Protein AF-A0A1S3QF38-F1 (afdb_monomer)

Sequence (172 aa):
MMENSDSDTFDTLVFDSLVFIIGLIADRKFQHFNPVLETYIRKHFSATLAYTKLTKVLKNYVENAEKLTEQLLKAMKALEYIFKFIVRSRVLFNQLYENKGEADFMESLRNLFTSFNDMMNINSENTGMVKGAALKYVPTIVNDVKLVFDPKELRYVFIRETAVLWLYTLML

pLDDT: mean 84.37, std 16.22, range [38.91, 97.94]

Nearest PDB structures (foldseek):
  4cqo-assembly1_C  TM=4.481E-01  e=8.125E-01  Homo sapiens
  4cqo-assembly2_A  TM=4.545E-01  e=9.787E-01  Homo sapiens
  8d9o-assembly1_A  TM=2.271E-01  e=6.744E-01  synthetic construct
  8d9p-assembly1_A  TM=2.544E-01  e=3.133E+00  synthetic construct
  4clv-assembly1_B  TM=2.359E-01  e=3.133E+00  Cupriavidus metallidurans

Secondary structure (DSSP, 8-state):
----HHHHHHHHHHHHHHHHHHHHHTSTTTGGGHHHHHHIIIII---SSHHHHHHHHHHHHHHTTTTSHHHHHHHHHTHHHHHHHHHHHHHHHHHHHTTTTHHHHHHHHHHHHHHHHHHHH---GGGHHHHHHHHHHGGGGHHHHTTTS-HHHHHHHHHHH-HHHHHHHT--

Mean predicted aligned error: 7.24 Å

Radius of gyration: 16.03 Å; Cα contacts (8 Å, |Δi|>4): 146; chains: 1; bounding box: 35×42×39 Å

Solvent-accessible surface area (backbone atoms only — not comparable to full-atom values): 9497 Å² total; per-residue (Å²): 130,84,79,61,66,66,58,59,50,51,51,44,54,54,48,51,51,49,34,48,54,45,51,53,34,70,34,84,92,33,43,86,44,48,66,54,54,53,46,36,55,75,74,65,62,75,58,43,62,48,29,61,50,53,52,50,51,52,34,53,30,40,70,37,33,78,84,33,36,69,62,37,40,48,41,35,77,26,34,49,60,54,46,53,48,32,47,44,10,46,53,52,32,34,75,76,51,76,56,65,64,48,67,61,52,51,49,53,51,49,53,37,48,48,33,51,37,52,50,68,69,55,94,48,83,79,40,51,68,42,47,57,36,44,68,65,30,58,68,65,34,51,69,59,52,53,77,80,44,59,78,70,61,51,48,53,52,48,70,73,47,26,82,74,45,57,64,56,69,73,74,111

Structure (mmCIF, N/CA/C/O backbone):
data_AF-A0A1S3QF38-F1
#
_entry.id   AF-A0A1S3QF38-F1
#
loop_
_atom_site.group_PDB
_atom_site.id
_atom_site.type_symbol
_atom_site.label_atom_id
_atom_site.label_alt_id
_atom_site.label_comp_id
_atom_site.label_asym_id
_atom_site.label_entity_id
_atom_site.label_seq_id
_atom_site.pdbx_PDB_ins_code
_atom_site.Cartn_x
_atom_site.Cartn_y
_atom_site.Cartn_z
_atom_site.occupancy
_atom_site.B_iso_or_equiv
_atom_site.auth_seq_id
_atom_site.auth_comp_id
_atom_site.auth_asym_id
_atom_site.auth_atom_id
_atom_site.pdbx_PDB_model_num
ATOM 1 N N . MET A 1 1 ? 11.437 21.542 18.187 1.00 39.12 1 MET A N 1
ATOM 2 C CA . MET A 1 1 ? 10.957 20.154 18.358 1.00 39.12 1 MET A CA 1
ATOM 3 C C . MET A 1 1 ? 12.003 19.255 17.722 1.00 39.12 1 MET A C 1
ATOM 5 O O . MET A 1 1 ? 12.340 19.516 16.578 1.00 39.12 1 MET A O 1
ATOM 9 N N . MET A 1 2 ? 12.601 18.317 18.463 1.00 40.66 2 MET A N 1
ATOM 10 C CA . MET A 1 2 ? 13.563 17.364 17.890 1.00 40.66 2 MET A CA 1
ATOM 11 C C . MET A 1 2 ? 12.813 16.441 16.929 1.00 40.66 2 MET A C 1
ATOM 13 O O . MET A 1 2 ? 11.929 15.699 17.355 1.00 40.66 2 MET A O 1
ATOM 17 N N . GLU A 1 3 ? 13.135 16.527 15.640 1.00 45.00 3 GLU A N 1
ATOM 18 C CA . GLU A 1 3 ? 12.773 15.508 14.662 1.00 45.00 3 GLU A CA 1
ATOM 19 C C . GLU A 1 3 ? 13.420 14.198 15.109 1.00 45.00 3 GLU A C 1
ATOM 21 O O . GLU A 1 3 ? 14.639 14.081 15.212 1.00 45.00 3 GLU A O 1
ATOM 26 N N . ASN A 1 4 ? 12.586 13.236 15.484 1.00 52.28 4 ASN A N 1
ATOM 27 C CA . ASN A 1 4 ? 13.022 11.965 16.037 1.00 52.28 4 ASN A CA 1
ATOM 28 C C . ASN A 1 4 ? 13.423 11.051 14.863 1.00 52.28 4 ASN A C 1
ATOM 30 O O . ASN A 1 4 ? 12.632 10.211 14.434 1.00 52.28 4 ASN A O 1
ATOM 34 N N . SER A 1 5 ? 14.615 11.265 14.291 1.00 56.53 5 SER A N 1
ATOM 35 C CA . SER A 1 5 ? 15.143 10.529 13.123 1.00 56.53 5 SER A CA 1
ATOM 36 C C . SER A 1 5 ? 15.146 9.010 13.318 1.00 56.53 5 SER A C 1
ATOM 38 O O . SER A 1 5 ? 14.996 8.242 12.364 1.00 56.53 5 SER A O 1
ATOM 40 N N . ASP A 1 6 ? 15.248 8.570 14.570 1.00 60.81 6 ASP A N 1
ATOM 41 C CA . ASP A 1 6 ? 15.221 7.160 14.945 1.00 60.81 6 ASP A CA 1
ATOM 42 C C . ASP A 1 6 ? 13.829 6.548 14.729 1.00 60.81 6 ASP A C 1
ATOM 44 O O . ASP A 1 6 ? 13.717 5.424 14.242 1.00 60.81 6 ASP A O 1
ATOM 48 N N . SER A 1 7 ? 12.755 7.306 14.996 1.00 69.38 7 SER A N 1
ATOM 49 C CA . SER A 1 7 ? 11.380 6.844 14.751 1.00 69.38 7 SER A CA 1
ATOM 50 C C . SER A 1 7 ? 11.139 6.569 13.271 1.00 69.38 7 SER A C 1
ATOM 52 O O . SER A 1 7 ? 10.531 5.555 12.942 1.00 69.38 7 SER A O 1
ATOM 54 N N . ASP A 1 8 ? 11.614 7.445 12.386 1.00 77.12 8 ASP A N 1
ATOM 55 C CA . ASP A 1 8 ? 11.412 7.294 10.940 1.00 77.12 8 ASP A CA 1
ATOM 56 C C . ASP A 1 8 ? 12.251 6.139 10.365 1.00 77.12 8 ASP A C 1
ATOM 58 O O . ASP A 1 8 ? 11.827 5.443 9.434 1.00 77.12 8 ASP A O 1
ATOM 62 N N . THR A 1 9 ? 13.406 5.872 10.980 1.00 83.81 9 THR A N 1
ATOM 63 C CA . THR A 1 9 ? 14.235 4.704 10.665 1.00 83.81 9 THR A CA 1
ATOM 64 C C . THR A 1 9 ? 13.502 3.406 11.010 1.00 83.81 9 THR A C 1
ATOM 66 O O . THR A 1 9 ? 13.394 2.515 10.165 1.00 83.81 9 THR A O 1
ATOM 69 N N . PHE A 1 10 ? 12.935 3.293 12.217 1.00 90.06 10 PHE A N 1
ATOM 70 C CA . PHE A 1 10 ? 12.189 2.095 12.617 1.00 90.06 10 PHE A CA 1
ATOM 71 C C . PHE A 1 10 ? 10.895 1.907 11.826 1.00 90.06 10 PHE A C 1
ATOM 73 O O . PHE A 1 10 ? 10.583 0.776 11.455 1.00 90.06 10 PHE A O 1
ATOM 80 N N . ASP A 1 11 ? 10.177 2.987 11.512 1.00 93.19 11 ASP A N 1
ATOM 81 C CA . ASP A 1 11 ? 8.985 2.926 10.661 1.00 93.19 11 ASP A CA 1
ATOM 82 C C . ASP A 1 11 ? 9.320 2.302 9.295 1.00 93.19 11 ASP A C 1
ATOM 84 O O . ASP A 1 11 ? 8.593 1.433 8.806 1.00 93.19 11 ASP A O 1
ATOM 88 N N . THR A 1 12 ? 10.461 2.687 8.714 1.00 95.06 12 THR A N 1
ATOM 89 C CA . THR A 1 12 ? 10.943 2.136 7.440 1.00 95.06 12 THR A CA 1
ATOM 90 C C . THR A 1 12 ? 11.309 0.657 7.567 1.00 95.06 12 THR A C 1
ATOM 92 O O . THR A 1 12 ? 10.858 -0.153 6.763 1.00 95.06 12 THR A O 1
ATOM 95 N N . LEU A 1 13 ? 12.047 0.266 8.612 1.00 96.31 13 LEU A N 1
ATOM 96 C CA . LEU A 1 13 ? 12.431 -1.136 8.834 1.00 96.31 13 LEU A CA 1
ATOM 97 C C . LEU A 1 13 ? 11.222 -2.058 9.056 1.00 96.31 13 LEU A C 1
ATOM 99 O O . LEU A 1 13 ? 11.204 -3.197 8.579 1.00 96.31 13 LEU A O 1
ATOM 103 N N . VAL A 1 14 ? 10.201 -1.580 9.771 1.00 96.25 14 VAL A N 1
ATOM 104 C CA . VAL A 1 14 ? 8.949 -2.321 9.982 1.00 96.25 14 VAL A CA 1
ATOM 105 C C . VAL A 1 14 ? 8.191 -2.471 8.664 1.00 96.25 14 VAL A C 1
ATOM 107 O O . VAL A 1 14 ? 7.702 -3.562 8.364 1.00 96.25 14 VAL A O 1
ATOM 110 N N . PHE A 1 15 ? 8.127 -1.410 7.857 1.00 97.69 15 PHE A N 1
ATOM 111 C CA . PHE A 1 15 ? 7.518 -1.456 6.531 1.00 97.69 15 PHE A CA 1
ATOM 112 C C . PHE A 1 15 ? 8.241 -2.447 5.609 1.00 97.69 15 PHE A C 1
ATOM 114 O O . PHE A 1 15 ? 7.595 -3.305 5.010 1.00 97.69 15 PHE A O 1
ATOM 121 N N . ASP A 1 16 ? 9.572 -2.402 5.557 1.00 97.69 16 ASP A N 1
ATOM 122 C CA . ASP A 1 16 ? 10.390 -3.333 4.774 1.00 97.69 16 ASP A CA 1
ATOM 123 C C . ASP A 1 16 ? 10.184 -4.787 5.205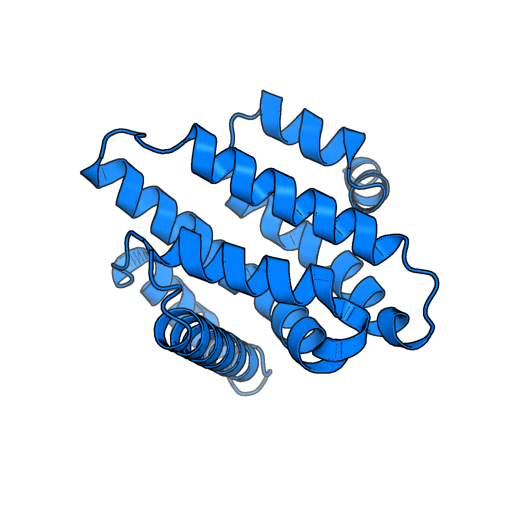 1.00 97.69 16 ASP A C 1
ATOM 125 O O . ASP A 1 16 ? 10.008 -5.674 4.367 1.00 97.69 16 ASP A O 1
ATOM 129 N N . SER A 1 17 ? 10.135 -5.036 6.514 1.00 97.88 17 SER A N 1
ATOM 130 C CA . SER A 1 17 ? 9.863 -6.368 7.066 1.00 97.88 17 SER A CA 1
ATOM 131 C C . SER A 1 17 ? 8.474 -6.870 6.668 1.00 97.88 17 SER A C 1
ATOM 133 O O . SER A 1 17 ? 8.311 -8.034 6.295 1.00 97.88 17 SER A O 1
ATOM 135 N N . LEU A 1 18 ? 7.468 -5.993 6.694 1.00 97.75 18 LEU A N 1
ATOM 136 C CA . LEU A 1 18 ? 6.113 -6.315 6.259 1.00 97.75 18 LEU A CA 1
ATOM 137 C C . LEU A 1 18 ? 6.068 -6.653 4.762 1.00 97.75 18 LEU A C 1
ATOM 139 O O . LEU A 1 18 ? 5.515 -7.688 4.386 1.00 97.75 18 LEU A O 1
ATOM 143 N N . VAL A 1 19 ? 6.681 -5.821 3.914 1.00 97.94 19 VAL A N 1
ATOM 144 C CA . VAL A 1 19 ? 6.789 -6.051 2.462 1.00 97.94 19 VAL A CA 1
ATOM 145 C C . VAL A 1 19 ? 7.493 -7.374 2.180 1.00 97.94 19 VAL A C 1
ATOM 147 O O . VAL A 1 19 ? 7.049 -8.136 1.321 1.00 97.94 19 VAL A O 1
ATOM 150 N N . PHE A 1 20 ? 8.559 -7.678 2.920 1.00 97.06 20 PHE A N 1
ATOM 151 C CA . PHE A 1 20 ? 9.288 -8.933 2.798 1.00 97.06 20 PHE A CA 1
ATOM 152 C C . PHE A 1 20 ? 8.408 -10.145 3.126 1.00 97.06 20 PHE A C 1
ATOM 154 O O . PHE A 1 20 ? 8.331 -11.071 2.321 1.00 97.06 20 PHE A O 1
ATOM 161 N N . ILE A 1 21 ? 7.688 -10.127 4.254 1.00 95.88 21 ILE A N 1
ATOM 162 C CA . ILE A 1 21 ? 6.788 -11.222 4.653 1.00 95.88 21 ILE A CA 1
ATOM 163 C C . ILE A 1 21 ? 5.675 -11.425 3.617 1.00 95.88 21 ILE A C 1
ATOM 165 O O . ILE A 1 21 ? 5.412 -12.558 3.213 1.00 95.88 21 ILE A O 1
ATOM 169 N N . ILE A 1 22 ? 5.047 -10.344 3.145 1.00 96.38 22 ILE A N 1
ATOM 170 C CA . ILE A 1 22 ? 4.018 -10.421 2.097 1.00 96.38 22 ILE A CA 1
ATOM 171 C C . ILE A 1 22 ? 4.618 -10.994 0.807 1.00 96.38 22 ILE A C 1
ATOM 173 O O . ILE A 1 22 ? 4.018 -11.867 0.182 1.00 96.38 22 ILE A O 1
ATOM 177 N N . GLY A 1 23 ? 5.816 -10.545 0.427 1.00 94.62 23 GLY A N 1
ATOM 178 C CA . GLY A 1 23 ? 6.536 -11.037 -0.744 1.00 94.62 23 GLY A CA 1
ATOM 179 C C . GLY A 1 23 ? 6.849 -12.532 -0.671 1.00 94.62 23 GLY A C 1
ATOM 180 O O . GLY A 1 23 ? 6.714 -13.223 -1.678 1.00 94.62 23 GLY A O 1
ATOM 181 N N . LEU A 1 24 ? 7.197 -13.047 0.514 1.00 94.12 24 LEU A N 1
ATOM 182 C CA . LEU A 1 24 ? 7.368 -14.484 0.738 1.00 94.12 24 LEU A CA 1
ATOM 183 C C . LEU A 1 24 ? 6.055 -15.241 0.529 1.00 94.12 24 LEU A C 1
ATOM 185 O O . LEU A 1 24 ? 6.044 -16.255 -0.157 1.00 94.12 24 LEU A O 1
ATOM 189 N N . ILE A 1 25 ? 4.948 -14.751 1.089 1.00 93.00 25 ILE A N 1
ATOM 190 C CA . ILE A 1 25 ? 3.637 -15.415 1.002 1.00 93.00 25 ILE A CA 1
ATOM 191 C C . ILE A 1 25 ? 3.082 -15.389 -0.433 1.00 93.00 25 ILE A C 1
ATOM 193 O O . ILE A 1 25 ? 2.421 -16.339 -0.855 1.00 93.00 25 ILE A O 1
ATOM 197 N N . ALA A 1 26 ? 3.388 -14.340 -1.200 1.00 87.88 26 ALA A N 1
ATOM 198 C CA . ALA A 1 26 ? 3.003 -14.210 -2.603 1.00 87.88 26 ALA A CA 1
ATOM 199 C C . ALA A 1 26 ? 3.721 -15.207 -3.537 1.00 87.88 26 ALA A C 1
ATOM 201 O O . ALA A 1 26 ? 3.283 -15.405 -4.673 1.00 87.88 26 ALA A O 1
ATOM 202 N N . ASP A 1 27 ? 4.806 -15.844 -3.087 1.00 90.75 27 ASP A N 1
ATOM 203 C CA . ASP A 1 27 ? 5.455 -16.918 -3.834 1.00 90.75 27 ASP A CA 1
ATOM 204 C C . ASP A 1 27 ? 4.512 -18.128 -3.961 1.00 90.75 27 ASP A C 1
ATOM 206 O O . ASP A 1 27 ? 3.860 -18.556 -3.004 1.00 90.75 27 ASP A O 1
ATOM 210 N N . ARG A 1 28 ? 4.473 -18.740 -5.150 1.00 87.44 28 ARG A N 1
ATOM 211 C CA . ARG A 1 28 ? 3.634 -19.912 -5.444 1.00 87.44 28 ARG A CA 1
ATOM 212 C C . ARG A 1 28 ? 3.863 -21.067 -4.461 1.00 87.44 28 ARG A C 1
ATOM 214 O O . ARG A 1 28 ? 2.936 -21.832 -4.198 1.00 87.44 28 ARG A O 1
ATOM 221 N N . LYS A 1 29 ? 5.067 -21.192 -3.900 1.00 92.06 29 LYS A N 1
ATOM 222 C CA . LYS A 1 29 ? 5.408 -22.176 -2.868 1.00 92.06 29 LYS A CA 1
ATOM 223 C C . LYS A 1 29 ? 4.659 -21.931 -1.554 1.00 92.06 29 LYS A C 1
ATOM 225 O O . LYS A 1 29 ? 4.313 -22.895 -0.876 1.00 92.06 29 LYS A O 1
ATOM 230 N N . PHE A 1 30 ? 4.383 -20.676 -1.211 1.00 92.31 30 PHE A N 1
ATOM 231 C CA . PHE A 1 30 ? 3.803 -20.258 0.068 1.00 92.31 30 PHE A CA 1
ATOM 232 C C . PHE A 1 30 ? 2.370 -19.715 -0.046 1.00 92.31 30 PHE A C 1
ATOM 234 O O . PHE A 1 30 ? 1.758 -19.416 0.973 1.00 92.31 30 PHE A O 1
ATOM 241 N N . GLN A 1 31 ? 1.776 -19.680 -1.243 1.00 88.88 31 GLN A N 1
ATOM 242 C CA . GLN A 1 31 ? 0.426 -19.139 -1.480 1.00 88.88 31 GLN A CA 1
ATOM 243 C C . GLN A 1 31 ? -0.694 -19.749 -0.610 1.00 88.88 31 GLN A C 1
ATOM 245 O O . GLN A 1 31 ? -1.732 -19.126 -0.399 1.00 88.88 31 GLN A O 1
ATOM 250 N N . HIS A 1 32 ? -0.504 -20.962 -0.080 1.00 92.12 32 HIS A N 1
ATOM 251 C CA . HIS A 1 32 ? -1.447 -21.599 0.846 1.00 92.12 32 HIS A CA 1
ATOM 252 C C . HIS A 1 32 ? -1.502 -20.911 2.223 1.00 92.12 32 HIS A C 1
ATOM 254 O O . HIS A 1 32 ? -2.425 -21.166 2.992 1.00 92.12 32 HIS A O 1
ATOM 260 N N . PHE A 1 33 ? -0.565 -20.003 2.520 1.00 94.56 33 PHE A N 1
ATOM 261 C CA . PHE A 1 33 ? -0.584 -19.130 3.693 1.00 94.56 33 PHE A CA 1
ATOM 262 C C . PHE A 1 33 ? -1.391 -17.838 3.491 1.00 94.56 33 PHE A C 1
ATOM 264 O O . PHE A 1 33 ? -1.648 -17.145 4.474 1.00 94.56 33 PHE A O 1
ATOM 271 N N . ASN A 1 34 ? -1.867 -17.527 2.276 1.00 92.81 34 ASN A N 1
ATOM 272 C CA . ASN A 1 34 ? -2.730 -16.358 2.044 1.00 92.81 34 ASN A CA 1
ATOM 273 C C . ASN A 1 34 ? -3.948 -16.315 2.997 1.00 92.81 34 ASN A C 1
ATOM 275 O O . ASN A 1 34 ? -4.162 -15.277 3.624 1.00 92.81 34 ASN A O 1
ATOM 279 N N . PRO A 1 35 ? -4.705 -17.415 3.219 1.00 96.00 35 PRO A N 1
ATOM 280 C CA . PRO A 1 35 ? -5.813 -17.419 4.179 1.00 96.00 35 PRO A CA 1
ATOM 281 C C . PRO A 1 35 ? -5.380 -17.153 5.629 1.00 96.00 35 PRO A C 1
ATOM 283 O O . PRO A 1 35 ? -6.151 -16.599 6.416 1.00 96.00 35 PRO A O 1
ATOM 286 N N . VAL A 1 36 ? -4.151 -17.533 5.995 1.00 96.06 36 VAL A N 1
ATOM 287 C CA . VAL A 1 36 ? -3.593 -17.288 7.332 1.00 96.06 36 VAL A CA 1
ATOM 288 C C . VAL A 1 36 ? -3.297 -15.801 7.507 1.00 96.06 36 VAL A C 1
ATOM 290 O O . VAL A 1 36 ? -3.708 -15.221 8.512 1.00 96.06 36 VAL A O 1
ATOM 293 N N . LEU A 1 37 ? -2.670 -15.163 6.514 1.00 96.19 37 LEU A N 1
ATOM 294 C CA . LEU A 1 37 ? -2.423 -13.719 6.519 1.00 96.19 37 LEU A CA 1
ATOM 295 C C . LEU A 1 37 ? -3.735 -12.921 6.550 1.00 96.19 37 LEU A C 1
ATOM 297 O O . LEU A 1 37 ? -3.880 -12.005 7.356 1.00 96.19 37 LEU A O 1
ATOM 301 N N . GLU A 1 38 ? -4.722 -13.313 5.742 1.00 95.12 38 GLU A N 1
ATOM 302 C CA . GLU A 1 38 ? -6.072 -12.733 5.760 1.00 95.12 38 GLU A CA 1
ATOM 303 C C . GLU A 1 38 ? -6.726 -12.840 7.142 1.00 95.12 38 GLU A C 1
ATOM 305 O O . GLU A 1 38 ? -7.284 -11.873 7.666 1.00 95.12 38 GLU A O 1
ATOM 310 N N . THR A 1 39 ? -6.629 -14.015 7.770 1.00 97.19 39 THR A N 1
ATOM 311 C CA . THR A 1 39 ? -7.163 -14.240 9.118 1.00 97.19 39 THR A CA 1
ATOM 312 C C . THR A 1 39 ? -6.436 -13.384 10.147 1.00 97.19 39 THR A C 1
ATOM 314 O O . THR A 1 39 ? -7.087 -12.797 11.012 1.00 97.19 39 THR A O 1
ATOM 317 N N . TYR A 1 40 ? -5.112 -13.262 10.043 1.00 97.62 40 TYR A N 1
ATOM 318 C CA . TYR A 1 40 ? -4.320 -12.403 10.914 1.00 97.62 40 TYR A CA 1
ATOM 319 C C . TYR A 1 40 ? -4.768 -10.944 10.816 1.00 97.62 40 TYR A C 1
ATOM 321 O O . TYR A 1 40 ? -5.126 -10.355 11.836 1.00 97.62 40 TYR A O 1
ATOM 329 N N . ILE A 1 41 ? -4.847 -10.389 9.603 1.00 96.62 41 ILE A N 1
ATOM 330 C CA . ILE A 1 41 ? -5.302 -9.011 9.376 1.00 96.62 41 ILE A CA 1
ATOM 331 C C . ILE A 1 41 ? -6.699 -8.816 9.975 1.00 96.62 41 ILE A C 1
ATOM 333 O O . ILE A 1 41 ? -6.940 -7.877 10.730 1.00 96.62 41 ILE A O 1
ATOM 337 N N . ARG A 1 42 ? -7.634 -9.729 9.695 1.00 93.50 42 ARG A N 1
ATOM 338 C CA . ARG A 1 42 ? -9.029 -9.577 10.129 1.00 93.50 42 ARG A CA 1
ATOM 339 C C . ARG A 1 42 ? -9.232 -9.763 11.629 1.00 93.50 42 ARG A C 1
ATOM 341 O O . ARG A 1 42 ? -10.056 -9.054 12.198 1.00 93.50 42 ARG A O 1
ATOM 348 N N . LYS A 1 43 ? -8.548 -10.717 12.264 1.00 94.69 43 LYS A N 1
ATOM 349 C CA . LYS A 1 4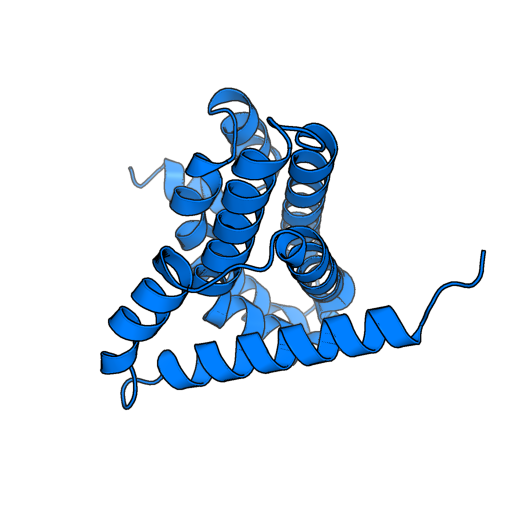3 ? -8.869 -11.159 13.635 1.00 94.69 43 LYS A CA 1
ATOM 350 C C . LYS A 1 43 ? -7.808 -10.837 14.682 1.00 94.69 43 LYS A C 1
ATOM 352 O O . LYS A 1 43 ? -8.166 -10.712 15.847 1.00 94.69 43 LYS A O 1
ATOM 357 N N . HIS A 1 44 ? -6.541 -10.717 14.299 1.00 96.81 44 HIS 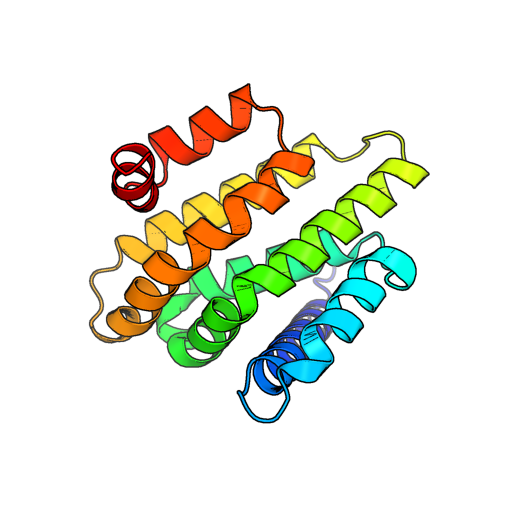A N 1
ATOM 358 C CA . HIS A 1 44 ? -5.423 -10.636 15.248 1.00 96.81 44 HIS A CA 1
ATOM 359 C C . HIS A 1 44 ? -4.654 -9.319 15.188 1.00 96.81 44 HIS A C 1
ATOM 361 O O . HIS A 1 44 ? -4.027 -8.936 16.172 1.00 96.81 44 HIS A O 1
ATOM 367 N N . PHE A 1 45 ? -4.704 -8.612 14.062 1.00 97.25 45 PHE A N 1
ATOM 368 C CA . PHE A 1 45 ? -4.084 -7.305 13.951 1.00 97.2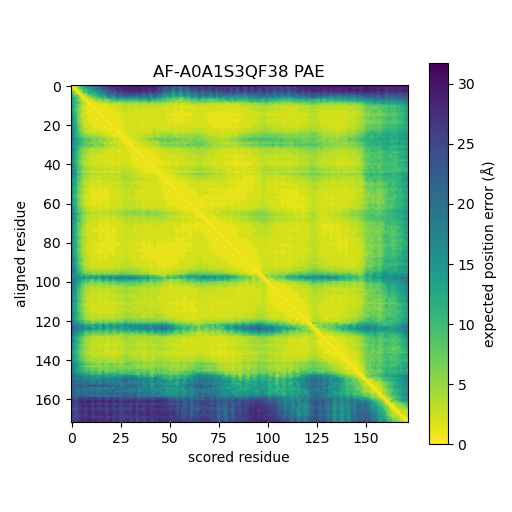5 45 PHE A CA 1
ATOM 369 C C . PHE A 1 45 ? -4.778 -6.292 14.871 1.00 97.25 45 PHE A C 1
ATOM 371 O O . PHE A 1 45 ? -6.005 -6.176 14.856 1.00 97.25 45 PHE A O 1
ATOM 378 N N . SER A 1 46 ? -3.984 -5.565 15.660 1.00 95.50 46 SER A N 1
ATOM 379 C CA . SER A 1 46 ? -4.461 -4.683 16.736 1.00 95.50 46 SER A CA 1
ATOM 380 C C . SER A 1 46 ? -3.801 -3.297 16.750 1.00 95.50 46 SER A C 1
ATOM 382 O O . SER A 1 46 ? -4.131 -2.470 17.598 1.00 95.50 46 SER A O 1
ATOM 384 N N . ALA A 1 47 ? -2.885 -3.007 15.819 1.00 95.94 47 ALA A N 1
ATOM 385 C CA . ALA A 1 47 ? -2.171 -1.733 15.791 1.00 95.94 47 ALA A CA 1
ATOM 386 C C . ALA A 1 47 ? -3.043 -0.619 15.183 1.00 95.94 47 ALA A C 1
ATOM 388 O O . ALA A 1 47 ? -3.217 -0.523 13.966 1.00 95.94 47 ALA A O 1
ATOM 389 N N . THR A 1 48 ? -3.580 0.251 16.036 1.00 94.50 48 THR A N 1
ATOM 390 C CA . THR A 1 48 ? -4.555 1.301 15.681 1.00 94.50 48 THR A CA 1
ATOM 391 C C . THR A 1 48 ? -3.938 2.516 14.991 1.00 94.50 48 THR A C 1
ATOM 393 O O . THR A 1 48 ? -4.637 3.229 14.286 1.00 94.50 48 THR A O 1
ATOM 396 N N . LEU A 1 49 ? -2.633 2.749 15.153 1.00 93.56 49 LEU A N 1
ATOM 397 C CA . LEU A 1 49 ? -1.924 3.882 14.540 1.00 93.56 49 LEU A CA 1
ATOM 398 C C . LEU A 1 49 ? -1.054 3.485 13.342 1.00 93.56 49 LEU A C 1
ATOM 400 O O . LEU A 1 49 ? -0.456 4.353 12.707 1.00 93.56 49 LEU A O 1
ATOM 404 N N . ALA A 1 50 ? -0.990 2.195 13.001 1.00 96.31 50 ALA A N 1
ATOM 405 C CA . ALA A 1 50 ? -0.148 1.700 11.915 1.00 96.31 50 ALA A CA 1
ATOM 406 C C . ALA A 1 50 ? -0.488 2.336 10.557 1.00 96.31 50 ALA A C 1
ATOM 408 O O . ALA A 1 50 ? 0.421 2.566 9.765 1.00 96.31 50 ALA A O 1
ATOM 409 N N . TYR A 1 51 ? -1.755 2.693 10.300 1.00 95.00 51 TYR A N 1
ATOM 410 C CA . TYR A 1 51 ? -2.151 3.361 9.055 1.00 95.00 51 TYR A CA 1
ATOM 411 C C . TYR A 1 51 ? -1.342 4.638 8.788 1.00 95.00 51 TYR A C 1
ATOM 413 O O . TYR A 1 51 ? -0.978 4.889 7.643 1.00 95.00 51 TYR A O 1
ATOM 421 N N . THR A 1 52 ? -1.016 5.418 9.827 1.00 94.44 52 THR A N 1
ATOM 422 C CA . THR A 1 52 ? -0.251 6.669 9.685 1.00 94.44 52 THR A CA 1
ATOM 423 C C . THR A 1 52 ? 1.165 6.391 9.192 1.00 94.44 52 THR A C 1
ATOM 425 O O . THR A 1 52 ? 1.629 7.000 8.230 1.00 94.44 52 THR A O 1
ATOM 428 N N . LYS A 1 53 ? 1.831 5.414 9.813 1.00 95.62 53 LYS A N 1
ATOM 429 C CA . LYS A 1 53 ? 3.220 5.048 9.532 1.00 95.62 53 LYS A CA 1
ATOM 430 C C . LYS A 1 53 ? 3.353 4.343 8.187 1.00 95.62 53 LYS A C 1
ATOM 432 O O . LYS A 1 53 ? 4.177 4.742 7.372 1.00 95.62 53 LYS A O 1
ATOM 437 N N . LEU A 1 54 ? 2.487 3.364 7.914 1.00 97.19 54 LEU A N 1
ATOM 438 C CA . LEU A 1 54 ? 2.484 2.624 6.650 1.00 97.19 54 LEU A CA 1
ATOM 439 C C . LEU A 1 54 ? 2.213 3.546 5.455 1.00 97.19 54 LEU A C 1
ATOM 441 O O . LEU A 1 54 ? 2.908 3.454 4.446 1.00 97.19 54 LEU A O 1
ATOM 445 N N . THR A 1 55 ? 1.251 4.468 5.580 1.00 96.44 55 THR A N 1
ATOM 446 C CA . THR A 1 55 ? 0.946 5.443 4.519 1.00 96.44 55 THR A CA 1
ATOM 447 C C . THR A 1 55 ? 2.108 6.415 4.316 1.00 96.44 55 THR A C 1
ATOM 449 O O . THR A 1 55 ? 2.500 6.654 3.176 1.00 96.44 55 THR A O 1
ATOM 452 N N . LYS A 1 56 ? 2.712 6.925 5.403 1.00 95.94 56 LYS A N 1
ATOM 453 C CA . LYS A 1 56 ? 3.878 7.825 5.343 1.00 95.94 56 LYS A CA 1
ATOM 454 C C . LYS A 1 56 ? 5.063 7.174 4.623 1.00 95.94 56 LYS A C 1
ATOM 456 O O . LYS A 1 56 ? 5.619 7.781 3.711 1.00 95.94 56 LYS A O 1
ATOM 461 N N . VAL A 1 57 ? 5.442 5.951 5.004 1.00 97.31 57 VAL A N 1
ATOM 462 C CA . VAL A 1 57 ? 6.592 5.256 4.399 1.00 97.31 57 VAL A CA 1
ATOM 463 C C . VAL A 1 57 ? 6.319 4.913 2.934 1.00 97.31 57 VAL A C 1
ATOM 465 O O . VAL A 1 57 ? 7.169 5.175 2.084 1.00 97.31 57 VAL A O 1
ATOM 468 N N . LEU A 1 58 ? 5.119 4.415 2.610 1.00 97.75 58 LEU A N 1
ATOM 469 C CA . LEU A 1 58 ? 4.736 4.137 1.224 1.00 97.75 58 LEU A CA 1
ATOM 470 C C . LEU A 1 58 ? 4.779 5.405 0.361 1.00 97.75 58 LEU A C 1
ATOM 472 O O . LEU A 1 58 ? 5.330 5.371 -0.737 1.00 97.75 58 LEU A O 1
ATOM 476 N N . LYS A 1 59 ? 4.258 6.530 0.866 1.00 96.69 59 LYS A N 1
ATOM 477 C CA . LYS A 1 59 ? 4.321 7.823 0.176 1.00 96.69 59 LYS A CA 1
ATOM 478 C C . LYS A 1 59 ? 5.766 8.238 -0.093 1.00 96.69 59 LYS A C 1
ATOM 480 O O . LYS A 1 59 ? 6.095 8.550 -1.231 1.00 96.69 59 LYS A O 1
ATOM 485 N N . ASN A 1 60 ? 6.638 8.144 0.911 1.00 96.44 60 ASN A N 1
ATOM 486 C CA . ASN A 1 60 ? 8.060 8.453 0.757 1.00 96.44 60 ASN A CA 1
ATOM 487 C C . ASN A 1 60 ? 8.735 7.589 -0.323 1.00 96.44 60 ASN A C 1
ATOM 489 O O . ASN A 1 60 ? 9.572 8.090 -1.073 1.00 96.44 60 ASN A O 1
ATOM 493 N N . TYR A 1 61 ? 8.366 6.309 -0.442 1.00 96.75 61 TYR A N 1
ATOM 494 C CA . TYR A 1 61 ? 8.885 5.448 -1.510 1.00 96.75 61 TYR A CA 1
ATOM 495 C C . TYR A 1 61 ? 8.426 5.921 -2.887 1.00 96.75 61 TYR A C 1
ATOM 497 O O . TYR A 1 61 ? 9.242 5.983 -3.801 1.00 96.75 61 TYR A O 1
ATOM 505 N N . VAL A 1 62 ? 7.149 6.281 -3.025 1.00 95.44 62 VAL A N 1
ATOM 506 C CA . VAL A 1 62 ? 6.570 6.780 -4.281 1.00 95.44 62 VAL A CA 1
ATOM 507 C C . VAL A 1 62 ? 7.190 8.121 -4.691 1.00 95.44 62 VAL A C 1
ATOM 509 O O . VAL A 1 62 ? 7.577 8.278 -5.846 1.00 95.44 62 VAL A O 1
ATOM 512 N N . GLU A 1 63 ? 7.351 9.060 -3.757 1.00 95.12 63 GLU A N 1
ATOM 513 C CA . GLU A 1 63 ? 7.966 10.374 -4.011 1.00 95.12 63 GLU A CA 1
ATOM 514 C C . GLU A 1 63 ? 9.446 10.262 -4.408 1.00 95.12 63 GLU A C 1
ATOM 516 O O . GLU A 1 63 ? 9.947 11.066 -5.188 1.00 95.12 63 GLU A O 1
ATOM 521 N N . ASN A 1 64 ? 10.143 9.232 -3.921 1.00 94.38 64 ASN A N 1
ATOM 522 C CA . ASN A 1 64 ? 11.552 8.976 -4.220 1.00 94.38 64 ASN A CA 1
ATOM 523 C C . ASN A 1 64 ? 11.743 7.785 -5.173 1.00 94.38 64 ASN A C 1
ATOM 525 O O . ASN A 1 64 ? 12.763 7.091 -5.095 1.00 94.38 64 ASN A O 1
ATOM 529 N N . ALA A 1 65 ? 10.783 7.550 -6.076 1.00 92.81 65 ALA A N 1
ATOM 530 C CA . ALA A 1 65 ? 10.741 6.373 -6.943 1.00 92.81 65 ALA A CA 1
ATOM 531 C C . ALA A 1 65 ? 12.038 6.126 -7.724 1.00 92.81 65 ALA A C 1
ATOM 533 O O . ALA A 1 65 ? 12.417 4.975 -7.892 1.00 92.81 65 ALA A O 1
ATOM 534 N N . GLU A 1 66 ? 12.751 7.171 -8.155 1.00 90.88 66 GLU A N 1
ATOM 535 C CA . GLU A 1 66 ? 14.019 7.019 -8.881 1.00 90.88 66 GLU A CA 1
ATOM 536 C C . GLU A 1 66 ? 15.133 6.418 -8.012 1.00 90.88 66 GLU A C 1
ATOM 538 O O . GLU A 1 66 ? 15.883 5.555 -8.465 1.00 90.88 66 GLU A O 1
ATOM 543 N N . LYS A 1 67 ? 15.224 6.838 -6.744 1.00 92.25 67 LYS A N 1
ATOM 544 C CA . LYS A 1 67 ? 16.264 6.391 -5.801 1.00 92.25 67 LYS A CA 1
ATOM 545 C C . LYS A 1 67 ? 15.910 5.068 -5.127 1.00 92.25 67 LYS A C 1
ATOM 547 O O . LYS A 1 67 ? 16.800 4.287 -4.811 1.00 92.25 67 LYS A O 1
ATOM 552 N N . LEU A 1 68 ? 14.619 4.827 -4.902 1.00 93.19 68 LEU A N 1
ATOM 553 C CA . LEU A 1 68 ? 14.088 3.669 -4.178 1.00 93.19 68 LEU A CA 1
ATOM 554 C C . LEU A 1 68 ? 13.364 2.690 -5.111 1.00 93.19 68 LEU A C 1
ATOM 556 O O . LEU A 1 68 ? 12.432 2.005 -4.692 1.00 93.19 68 LEU A O 1
ATOM 560 N N . THR A 1 69 ? 13.777 2.629 -6.383 1.00 93.12 69 THR A N 1
ATOM 561 C CA . THR A 1 69 ? 13.096 1.857 -7.438 1.00 93.12 69 THR A CA 1
ATOM 562 C C . THR A 1 69 ? 12.851 0.403 -7.018 1.00 93.12 69 THR A C 1
ATOM 564 O O . THR A 1 69 ? 11.747 -0.120 -7.179 1.00 93.12 69 THR A O 1
ATOM 567 N N . GLU A 1 70 ? 13.854 -0.267 -6.442 1.00 94.00 70 GLU A N 1
ATOM 568 C CA . GLU A 1 70 ? 13.740 -1.674 -6.044 1.00 94.00 70 GLU A CA 1
ATOM 569 C C . GLU A 1 70 ? 12.806 -1.883 -4.848 1.00 94.00 70 GLU A C 1
ATOM 571 O O . GLU A 1 70 ? 11.984 -2.806 -4.851 1.00 94.00 70 GLU A O 1
ATOM 576 N N . GLN A 1 71 ? 12.923 -1.036 -3.823 1.00 96.06 71 GLN A N 1
ATOM 577 C CA . GLN A 1 71 ? 12.082 -1.069 -2.628 1.00 96.06 71 GLN A CA 1
ATOM 578 C C . GLN A 1 71 ? 10.626 -0.798 -3.004 1.00 96.06 71 GLN A C 1
ATOM 580 O O . GLN A 1 71 ? 9.727 -1.554 -2.631 1.00 96.06 71 GLN A O 1
ATOM 585 N N . LEU A 1 72 ? 10.401 0.225 -3.828 1.00 96.31 72 LEU A N 1
ATOM 586 C CA . LEU A 1 72 ? 9.088 0.586 -4.333 1.00 9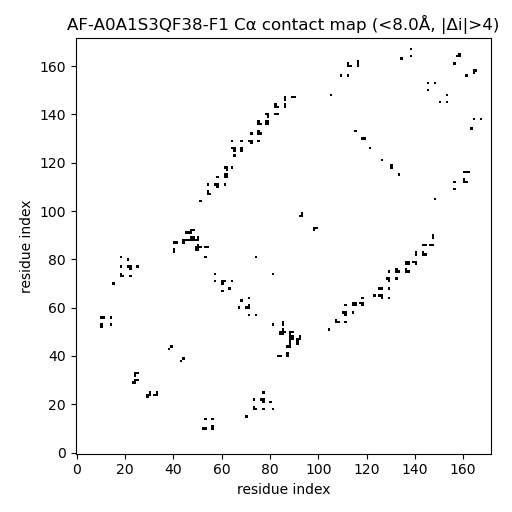6.31 72 LEU A CA 1
ATOM 587 C C . LEU A 1 72 ? 8.493 -0.532 -5.193 1.00 96.31 72 LEU A C 1
ATOM 589 O O . LEU A 1 72 ? 7.322 -0.860 -5.029 1.00 96.31 72 LEU A O 1
ATOM 593 N N . LEU A 1 73 ? 9.278 -1.189 -6.051 1.00 95.69 73 LEU A N 1
ATOM 594 C CA . LEU A 1 73 ? 8.795 -2.318 -6.849 1.00 95.69 73 LEU A CA 1
ATOM 595 C C . LEU A 1 73 ? 8.334 -3.495 -5.971 1.00 95.69 73 LEU A C 1
ATOM 597 O O . LEU A 1 73 ? 7.311 -4.119 -6.265 1.00 95.69 73 LEU A O 1
ATOM 601 N N . LYS A 1 74 ? 9.064 -3.807 -4.893 1.00 96.75 74 LYS A N 1
ATOM 602 C CA . LYS A 1 74 ? 8.654 -4.830 -3.914 1.00 96.75 74 LYS A CA 1
ATOM 603 C C . LYS A 1 74 ? 7.374 -4.409 -3.189 1.00 96.75 74 LYS A C 1
ATOM 605 O O . LYS A 1 74 ? 6.442 -5.207 -3.108 1.00 96.75 74 LYS A O 1
ATOM 610 N N . ALA A 1 75 ? 7.294 -3.152 -2.752 1.00 97.69 75 ALA A N 1
ATOM 611 C CA . ALA A 1 75 ? 6.103 -2.596 -2.119 1.00 97.69 75 ALA A CA 1
ATOM 612 C C . ALA A 1 75 ? 4.882 -2.630 -3.055 1.00 97.69 75 ALA A C 1
ATOM 614 O O . ALA A 1 75 ? 3.802 -3.023 -2.625 1.00 97.69 75 ALA A O 1
ATOM 615 N N . MET A 1 76 ? 5.051 -2.328 -4.348 1.00 96.06 76 MET A N 1
ATOM 616 C CA . MET A 1 76 ? 3.979 -2.413 -5.348 1.00 96.06 76 MET A CA 1
ATOM 617 C C . MET A 1 76 ? 3.433 -3.835 -5.485 1.00 96.06 76 MET A C 1
ATOM 619 O O . MET A 1 76 ? 2.224 -4.030 -5.537 1.00 96.06 76 MET A O 1
ATOM 623 N N . LYS A 1 77 ? 4.301 -4.853 -5.494 1.00 94.62 77 LYS A N 1
ATOM 624 C CA . LYS A 1 77 ? 3.861 -6.260 -5.547 1.00 94.62 77 LYS A CA 1
ATOM 625 C C . LYS A 1 77 ? 3.096 -6.691 -4.2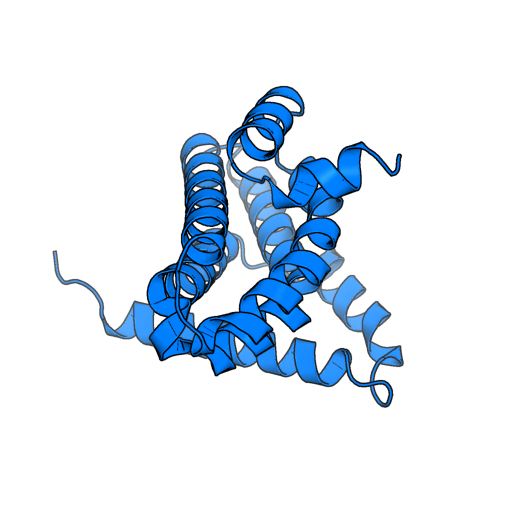93 1.00 94.62 77 LYS A C 1
ATOM 627 O O . LYS A 1 77 ? 2.261 -7.585 -4.378 1.00 94.62 77 LYS A O 1
ATOM 632 N N . ALA A 1 78 ? 3.381 -6.063 -3.154 1.00 96.62 78 ALA A N 1
ATOM 633 C CA . ALA A 1 78 ? 2.720 -6.295 -1.873 1.00 96.62 78 ALA A CA 1
ATOM 634 C C . ALA A 1 78 ? 1.526 -5.349 -1.614 1.00 96.62 78 ALA A C 1
ATOM 636 O O . ALA A 1 78 ? 0.888 -5.453 -0.564 1.00 96.62 78 ALA A O 1
ATOM 637 N N . LEU A 1 79 ? 1.215 -4.441 -2.549 1.00 96.38 79 LEU A N 1
ATOM 638 C CA . LEU A 1 79 ? 0.345 -3.282 -2.327 1.00 96.38 79 LEU A CA 1
ATOM 639 C C . LEU A 1 79 ? -1.048 -3.656 -1.818 1.00 96.38 79 LEU A C 1
ATOM 641 O O . LEU A 1 79 ? -1.558 -3.000 -0.913 1.00 96.38 79 LEU A O 1
ATOM 645 N N . GLU A 1 80 ? -1.626 -4.734 -2.351 1.00 94.12 80 GLU A N 1
ATOM 646 C CA . GLU A 1 80 ? -2.937 -5.233 -1.929 1.00 94.12 80 GLU A CA 1
ATOM 647 C C . GLU A 1 80 ? -2.981 -5.497 -0.417 1.00 94.12 80 GLU A C 1
ATOM 649 O O . GLU A 1 80 ? -3.827 -4.968 0.301 1.00 94.12 80 GLU A O 1
ATOM 654 N N . TYR A 1 81 ? -2.020 -6.265 0.099 1.00 96.56 81 TYR A N 1
ATOM 655 C CA . TYR A 1 81 ? -1.962 -6.578 1.523 1.00 96.56 81 TYR A CA 1
ATOM 656 C C . TYR A 1 81 ? -1.550 -5.374 2.372 1.00 96.56 81 TYR A C 1
ATOM 658 O O . TYR A 1 81 ? -2.089 -5.205 3.466 1.00 96.56 81 TYR A O 1
ATOM 666 N N . ILE A 1 82 ? -0.660 -4.506 1.877 1.00 97.50 82 ILE A N 1
ATOM 667 C CA . ILE A 1 82 ? -0.306 -3.251 2.565 1.00 97.50 82 ILE A CA 1
ATOM 668 C C . ILE A 1 82 ? -1.568 -2.417 2.815 1.00 97.50 82 ILE A C 1
ATOM 670 O O . ILE A 1 82 ? -1.801 -1.970 3.940 1.00 97.50 82 ILE A O 1
ATOM 674 N N . PHE A 1 83 ? -2.427 -2.259 1.806 1.00 96.19 83 PHE A N 1
ATOM 675 C CA . PHE A 1 83 ? -3.681 -1.525 1.960 1.00 96.19 83 PHE A CA 1
ATOM 676 C C . PHE A 1 83 ? -4.677 -2.230 2.880 1.00 96.19 83 PHE A C 1
ATOM 678 O O . PHE A 1 83 ? -5.320 -1.552 3.679 1.00 96.19 83 PHE A O 1
ATOM 685 N N . LYS A 1 84 ? -4.749 -3.567 2.877 1.00 95.62 84 LYS A N 1
ATO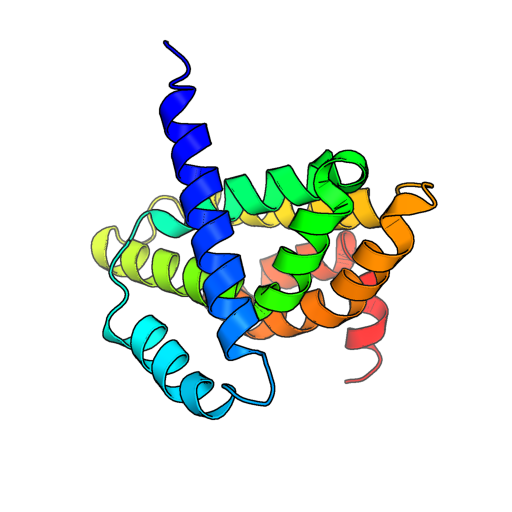M 686 C CA . LYS A 1 84 ? -5.546 -4.309 3.873 1.00 95.62 84 LYS A CA 1
ATOM 687 C C . LYS A 1 84 ? -5.104 -3.998 5.308 1.00 95.62 84 LYS A C 1
ATOM 689 O O . LYS A 1 84 ? -5.958 -3.813 6.175 1.00 95.62 84 LYS A O 1
ATOM 694 N N . PHE A 1 85 ? -3.800 -3.866 5.567 1.00 97.19 85 PHE A N 1
ATOM 695 C CA . PHE A 1 85 ? -3.288 -3.427 6.873 1.00 97.19 85 PHE A CA 1
ATOM 696 C C . PHE A 1 85 ? -3.646 -1.970 7.194 1.00 97.19 85 PHE A C 1
ATOM 698 O O . PHE A 1 85 ? -4.107 -1.696 8.304 1.00 97.19 85 PHE A O 1
ATOM 705 N N . ILE A 1 86 ? -3.480 -1.046 6.240 1.00 96.56 86 I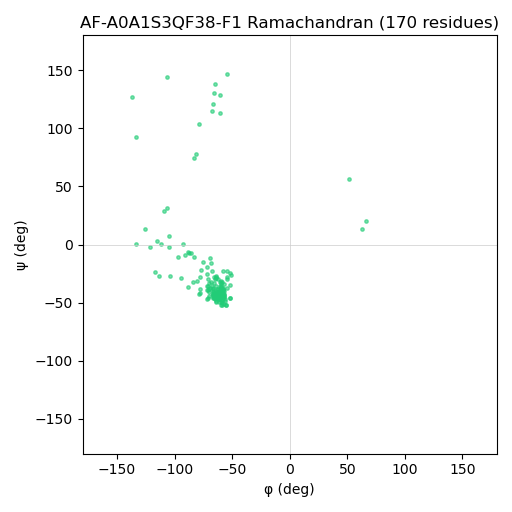LE A N 1
ATOM 706 C CA . ILE A 1 86 ? -3.834 0.378 6.403 1.00 96.56 86 ILE A CA 1
ATOM 707 C C . ILE A 1 86 ? -5.322 0.523 6.743 1.00 96.56 86 ILE A C 1
ATOM 709 O O . ILE A 1 86 ? -5.676 1.134 7.753 1.00 96.56 86 ILE A O 1
ATOM 713 N N . VAL A 1 87 ? -6.193 -0.094 5.944 1.00 94.69 87 VAL A N 1
ATOM 714 C CA . VAL A 1 87 ? -7.650 -0.065 6.120 1.00 94.69 87 VAL A CA 1
ATOM 715 C C . VAL A 1 87 ? -8.041 -0.694 7.451 1.00 94.69 87 VAL A C 1
ATOM 717 O O . VAL A 1 87 ? -8.789 -0.092 8.219 1.00 94.69 87 VAL A O 1
ATOM 720 N N . ARG A 1 88 ? -7.493 -1.868 7.789 1.00 95.25 88 ARG A N 1
ATOM 721 C CA . ARG A 1 88 ? -7.786 -2.522 9.069 1.00 95.25 88 ARG A CA 1
ATOM 722 C C . ARG A 1 88 ? -7.373 -1.660 10.258 1.00 95.25 88 ARG A C 1
ATOM 724 O O . ARG A 1 88 ? -8.150 -1.531 11.201 1.00 95.25 88 ARG A O 1
ATOM 731 N N . SER A 1 89 ? -6.177 -1.076 10.212 1.00 96.25 89 SER A N 1
ATOM 732 C CA . SER A 1 89 ? -5.678 -0.165 11.243 1.00 96.25 89 SER A CA 1
ATOM 733 C C . SER A 1 89 ? -6.623 1.026 11.433 1.00 96.25 89 SER A C 1
ATOM 735 O O . SER A 1 89 ? -6.988 1.337 12.567 1.00 96.25 89 SER A O 1
ATOM 737 N N . ARG A 1 90 ? -7.116 1.621 10.335 1.00 94.12 90 ARG A N 1
ATOM 738 C CA . ARG A 1 90 ? -8.090 2.718 10.392 1.00 94.12 90 ARG A CA 1
ATOM 739 C C . ARG A 1 90 ? -9.430 2.289 10.989 1.00 94.12 90 ARG A C 1
ATOM 741 O O . ARG A 1 90 ? -9.963 3.004 11.832 1.00 94.12 90 ARG A O 1
ATOM 748 N N . VAL A 1 91 ? -9.960 1.123 10.610 1.00 92.19 91 VAL A N 1
ATOM 749 C CA . VAL A 1 91 ? -11.205 0.594 11.197 1.00 92.19 91 VAL A CA 1
ATOM 750 C C . VAL A 1 91 ? -11.065 0.422 12.712 1.00 92.19 91 VAL A C 1
ATOM 752 O O . VAL A 1 91 ? -11.956 0.826 13.453 1.00 92.19 91 VAL A O 1
ATOM 755 N N . LEU A 1 92 ? -9.939 -0.123 13.182 1.00 93.38 92 LEU A N 1
ATOM 756 C CA . LEU A 1 92 ? -9.666 -0.282 14.616 1.00 93.38 92 LEU A CA 1
ATOM 757 C C . LEU A 1 92 ? -9.568 1.067 15.337 1.00 93.38 92 LEU A C 1
ATOM 759 O O . LEU A 1 92 ? -10.082 1.212 16.441 1.00 93.38 92 LEU A O 1
ATOM 763 N N . PHE A 1 93 ? -8.940 2.066 14.714 1.00 93.62 93 PHE A N 1
ATOM 764 C CA . PHE A 1 93 ? -8.898 3.418 15.265 1.00 93.62 93 PHE A CA 1
ATOM 765 C C . PHE A 1 93 ? -10.304 4.019 15.400 1.00 93.62 93 PHE A C 1
ATOM 767 O O . PHE A 1 93 ? -10.655 4.539 16.458 1.00 93.62 93 PHE A O 1
ATOM 774 N N . ASN A 1 94 ? -11.141 3.899 14.365 1.00 90.25 94 ASN A N 1
ATOM 775 C CA . ASN A 1 94 ? -12.511 4.420 14.381 1.00 90.25 94 ASN A CA 1
ATOM 776 C C . ASN A 1 94 ? -13.365 3.794 15.486 1.00 90.25 94 ASN A C 1
ATOM 778 O O . ASN A 1 94 ? -14.169 4.493 16.096 1.00 90.25 94 ASN A O 1
ATOM 782 N N . GLN A 1 95 ? -13.161 2.506 15.775 1.00 90.19 95 GLN A N 1
ATOM 783 C CA . GLN A 1 95 ? -13.852 1.805 16.861 1.00 90.19 95 GLN A CA 1
ATOM 784 C C . GLN A 1 95 ? -13.518 2.362 18.251 1.00 90.19 95 GLN A C 1
ATOM 786 O O . GLN A 1 95 ? -14.348 2.268 19.148 1.00 90.19 95 GLN A O 1
ATOM 791 N N . LEU A 1 96 ? -12.321 2.926 18.438 1.00 90.88 96 LEU A N 1
ATOM 792 C CA . LEU A 1 96 ? -11.871 3.461 19.727 1.00 90.88 96 LEU A CA 1
ATOM 793 C C . LEU A 1 96 ? -12.118 4.963 19.882 1.00 90.88 96 LEU A C 1
ATOM 795 O O . LEU A 1 96 ? -12.265 5.444 21.003 1.00 90.88 96 LEU A O 1
ATOM 799 N N . TYR A 1 97 ? -12.118 5.707 18.774 1.00 89.31 97 TYR A N 1
ATOM 800 C CA . TYR A 1 97 ? -12.075 7.170 18.793 1.00 89.31 97 TYR A CA 1
ATOM 801 C C . TYR A 1 97 ? -13.203 7.846 18.000 1.00 89.31 97 TYR A C 1
ATOM 803 O O . TYR A 1 97 ? -13.106 9.045 17.746 1.00 89.31 97 TYR A O 1
ATOM 811 N N . GLU A 1 98 ? -14.252 7.111 17.611 1.00 83.44 98 GLU A N 1
ATOM 812 C CA . GLU A 1 98 ? -15.494 7.648 17.021 1.00 83.44 98 GLU A CA 1
ATOM 813 C C . GLU A 1 98 ? -15.247 8.594 15.826 1.00 83.44 98 GLU A C 1
ATOM 815 O O . GLU A 1 98 ? -15.652 9.753 15.819 1.00 83.44 98 GLU A O 1
ATOM 820 N N . ASN A 1 99 ? -14.534 8.103 14.805 1.00 76.12 99 ASN A N 1
ATOM 821 C CA . ASN A 1 99 ? -14.181 8.835 13.572 1.00 76.12 99 ASN A CA 1
ATOM 822 C C . ASN A 1 99 ? -13.287 10.079 13.744 1.00 76.12 99 ASN A C 1
ATOM 824 O O . ASN A 1 99 ? -13.064 10.818 12.784 1.00 76.12 99 ASN A O 1
ATOM 828 N N . LYS A 1 100 ? -12.662 10.294 14.909 1.00 82.06 100 LYS A N 1
ATOM 829 C CA . LYS A 1 100 ? -11.593 11.303 15.024 1.00 82.06 100 LYS A CA 1
ATOM 830 C C . LYS A 1 100 ? -10.485 11.070 13.982 1.00 82.06 100 LYS A C 1
ATOM 832 O O . LYS A 1 100 ? -10.187 9.935 13.590 1.00 82.06 100 LYS A O 1
ATOM 837 N N . GLY A 1 101 ? -9.886 12.160 13.505 1.00 82.69 101 GLY A N 1
ATOM 838 C CA . GLY A 1 101 ? -8.800 12.120 12.516 1.00 82.69 101 GLY A CA 1
ATOM 839 C C . GLY A 1 101 ? -9.208 11.590 11.135 1.00 82.69 101 GLY A C 1
ATOM 840 O O . GLY A 1 101 ? -8.348 11.128 10.391 1.00 82.69 101 GLY A O 1
ATOM 841 N N . GLU A 1 102 ? -10.504 11.593 10.795 1.00 85.56 102 GLU A N 1
ATOM 842 C CA . GLU A 1 102 ? -10.974 11.183 9.463 1.00 85.56 102 GLU A CA 1
ATOM 843 C C . GLU A 1 102 ? -10.469 12.117 8.369 1.00 85.56 102 GLU A C 1
ATOM 845 O O . GLU A 1 102 ? -9.934 11.634 7.377 1.00 85.56 102 GLU A O 1
ATOM 850 N N . ALA A 1 103 ? -10.552 13.433 8.585 1.00 86.44 103 ALA A N 1
ATOM 851 C CA . ALA A 1 103 ? -10.020 14.420 7.649 1.00 86.44 103 ALA A CA 1
ATOM 852 C C . ALA A 1 103 ? -8.521 14.196 7.385 1.00 86.44 103 ALA A C 1
ATOM 854 O O . ALA A 1 103 ? -8.133 14.024 6.233 1.00 86.44 103 ALA A O 1
ATOM 855 N N . ASP A 1 104 ? -7.712 14.076 8.443 1.00 89.50 104 ASP A N 1
ATOM 856 C CA . ASP A 1 104 ? -6.262 13.859 8.336 1.00 89.50 104 ASP A CA 1
ATOM 857 C C . ASP A 1 104 ? -5.922 12.546 7.614 1.00 89.50 104 ASP A C 1
ATOM 859 O O . ASP A 1 104 ? -5.001 12.479 6.799 1.00 89.50 104 ASP A O 1
ATOM 863 N N . PHE A 1 105 ? -6.672 11.476 7.897 1.00 90.06 105 PHE A N 1
ATOM 864 C CA . PHE A 1 105 ? -6.505 10.196 7.212 1.00 90.06 105 PHE A CA 1
ATOM 865 C C . PHE A 1 105 ? -6.821 10.307 5.718 1.00 90.06 105 PHE A C 1
ATOM 867 O O . PHE A 1 105 ? -6.054 9.826 4.880 1.00 90.06 105 PHE A O 1
ATOM 874 N N . MET A 1 106 ? -7.936 10.954 5.386 1.00 87.06 106 MET A N 1
ATOM 875 C CA . MET A 1 106 ? -8.385 11.139 4.009 1.00 87.06 106 MET A CA 1
ATOM 876 C C . MET A 1 106 ? -7.419 12.028 3.231 1.00 87.06 106 MET A C 1
ATOM 878 O O . MET A 1 106 ? -7.076 11.708 2.096 1.00 87.06 106 MET A O 1
ATOM 882 N N . GLU A 1 107 ? -6.927 13.102 3.842 1.00 89.81 107 GLU A N 1
ATOM 883 C CA . GLU A 1 107 ? -5.888 13.958 3.276 1.00 89.81 107 GLU A CA 1
ATOM 884 C C . GLU A 1 107 ? -4.583 13.182 3.051 1.00 89.81 107 GLU A C 1
ATOM 886 O O . GLU A 1 107 ? -3.999 13.254 1.972 1.00 89.81 107 GLU A O 1
ATOM 891 N N . SER A 1 108 ? -4.157 12.359 4.014 1.00 92.44 108 SER A N 1
ATOM 892 C CA . SER A 1 108 ? -2.961 11.520 3.875 1.00 92.44 108 SER A CA 1
ATOM 893 C C . SER A 1 108 ? -3.063 10.544 2.697 1.00 92.44 108 SER A C 1
ATOM 895 O O . SER A 1 108 ? -2.107 10.414 1.928 1.00 92.44 108 SER A O 1
ATOM 897 N N . LEU A 1 109 ? -4.220 9.900 2.509 1.00 90.44 109 LEU A N 1
ATOM 898 C CA . LEU A 1 109 ? -4.446 9.011 1.369 1.00 90.44 109 LEU A CA 1
ATOM 899 C C . LEU A 1 109 ? -4.565 9.764 0.045 1.00 90.44 109 LEU A C 1
ATOM 901 O O . LEU A 1 109 ? -4.015 9.300 -0.951 1.00 90.44 109 LEU A O 1
ATOM 905 N N . ARG A 1 110 ? -5.223 10.929 0.021 1.00 87.31 110 ARG A N 1
ATOM 906 C CA . ARG A 1 110 ? -5.256 11.809 -1.159 1.00 87.31 110 ARG A CA 1
ATOM 907 C C . ARG A 1 110 ? -3.846 12.159 -1.605 1.00 87.31 110 ARG A C 1
ATOM 909 O O . ARG A 1 110 ? -3.494 11.868 -2.738 1.00 87.31 110 ARG A O 1
ATOM 916 N N . ASN A 1 111 ? -3.029 12.652 -0.680 1.00 91.81 111 ASN A N 1
ATOM 917 C CA . ASN A 1 111 ? -1.646 13.018 -0.952 1.00 91.81 111 ASN A CA 1
ATOM 918 C C . ASN A 1 111 ? -0.821 11.824 -1.458 1.00 91.81 111 ASN A C 1
ATOM 920 O O . ASN A 1 111 ? 0.015 11.995 -2.337 1.00 91.81 111 ASN A O 1
ATOM 924 N N . LEU A 1 112 ? -1.062 10.607 -0.952 1.00 93.19 112 LEU A N 1
ATOM 925 C CA . LEU A 1 112 ? -0.432 9.396 -1.485 1.00 93.19 112 LEU A CA 1
ATOM 926 C C . LEU A 1 112 ? -0.846 9.122 -2.943 1.00 93.19 112 LEU A C 1
ATOM 928 O O . LEU A 1 112 ? 0.007 8.791 -3.766 1.00 93.19 112 LEU A O 1
ATOM 932 N N . PHE A 1 113 ? -2.133 9.248 -3.279 1.00 89.69 113 PHE A N 1
ATOM 933 C CA . PHE A 1 113 ? -2.609 9.070 -4.655 1.00 89.69 113 PHE A CA 1
ATOM 934 C C . PHE A 1 113 ? -2.084 10.153 -5.600 1.00 89.69 113 PHE A C 1
ATOM 936 O O . PHE A 1 113 ? -1.692 9.825 -6.720 1.00 89.69 113 PHE A O 1
ATOM 943 N N . THR A 1 114 ? -1.975 11.397 -5.135 1.00 89.19 114 THR A N 1
ATOM 944 C CA . THR A 1 114 ? -1.302 12.472 -5.871 1.00 89.19 114 THR A CA 1
ATOM 945 C C . THR A 1 114 ? 0.151 12.101 -6.154 1.00 89.19 114 THR A C 1
ATOM 947 O O . THR A 1 114 ? 0.570 12.128 -7.307 1.00 89.19 114 THR A O 1
ATOM 950 N N . SER A 1 115 ? 0.898 11.616 -5.153 1.00 92.69 115 SER A N 1
ATOM 951 C CA . SER A 1 115 ? 2.277 11.151 -5.359 1.00 92.69 115 SER A CA 1
ATOM 952 C C . SER A 1 115 ? 2.367 10.003 -6.371 1.00 92.69 115 SER A C 1
ATOM 954 O O . SER A 1 115 ? 3.307 9.958 -7.163 1.00 92.69 115 SER A O 1
ATOM 956 N N . PHE A 1 116 ? 1.399 9.077 -6.394 1.00 90.69 116 PHE A N 1
ATOM 957 C CA . PHE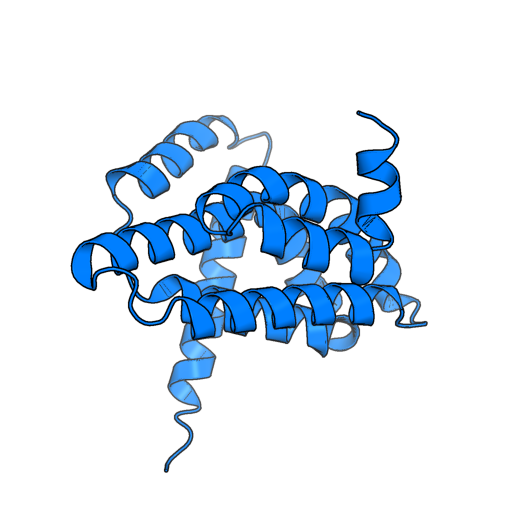 A 1 116 ? 1.344 8.036 -7.427 1.00 90.69 116 PHE A CA 1
ATOM 958 C C . PHE A 1 116 ? 1.174 8.628 -8.825 1.00 90.69 116 PHE A C 1
ATOM 960 O O . PHE A 1 116 ? 1.838 8.178 -9.760 1.00 90.69 116 PHE A O 1
ATOM 967 N N . ASN A 1 117 ? 0.300 9.621 -8.973 1.00 87.81 117 ASN A N 1
ATOM 968 C CA . ASN A 1 117 ? 0.085 10.304 -10.241 1.00 87.81 117 ASN A CA 1
ATOM 969 C C . ASN A 1 117 ? 1.344 11.048 -10.700 1.00 87.81 117 ASN A C 1
ATOM 971 O O . ASN A 1 117 ? 1.766 10.905 -11.847 1.00 87.81 117 ASN A O 1
ATOM 975 N N . ASP A 1 118 ? 1.989 11.774 -9.791 1.00 90.00 118 ASP A N 1
ATOM 976 C CA . ASP A 1 118 ? 3.240 12.476 -10.066 1.00 90.00 118 ASP A CA 1
ATOM 977 C C . ASP A 1 118 ? 4.327 11.493 -10.510 1.00 90.00 118 ASP A C 1
ATOM 979 O O . ASP A 1 118 ? 4.964 11.704 -11.542 1.00 90.00 118 ASP A O 1
ATOM 983 N N . MET A 1 119 ? 4.460 10.356 -9.815 1.00 90.81 119 MET A N 1
ATOM 984 C CA . MET A 1 119 ? 5.393 9.284 -10.171 1.00 90.81 119 MET A CA 1
ATOM 985 C C . MET A 1 119 ? 5.143 8.740 -11.585 1.00 90.81 119 MET A C 1
ATOM 987 O O . MET A 1 119 ? 6.095 8.512 -12.334 1.00 90.81 119 MET A O 1
ATOM 991 N N . MET A 1 120 ? 3.881 8.601 -12.005 1.00 86.00 120 MET A N 1
ATOM 992 C CA . MET A 1 120 ? 3.534 8.182 -13.370 1.00 86.00 120 MET A CA 1
ATOM 993 C C . MET A 1 120 ? 3.982 9.190 -14.439 1.00 86.00 120 MET A C 1
ATOM 995 O O . MET A 1 120 ? 4.307 8.774 -15.556 1.00 86.00 120 MET A O 1
ATOM 999 N N . ASN A 1 121 ? 4.086 10.476 -14.098 1.00 85.81 121 ASN A N 1
ATOM 1000 C CA . ASN A 1 121 ? 4.487 11.556 -15.005 1.00 85.81 121 ASN A CA 1
ATOM 1001 C C . ASN A 1 121 ? 6.010 11.797 -15.067 1.00 85.81 121 ASN A C 1
ATOM 1003 O O . ASN A 1 121 ? 6.468 12.559 -15.917 1.00 85.81 121 ASN A O 1
ATOM 1007 N N . ILE A 1 122 ? 6.819 11.136 -14.227 1.00 84.94 122 ILE A N 1
ATOM 1008 C CA . ILE A 1 122 ? 8.288 11.290 -14.233 1.00 84.94 122 ILE A CA 1
ATOM 1009 C C . ILE A 1 122 ? 8.888 10.725 -15.532 1.00 84.94 122 ILE A C 1
ATOM 1011 O O . ILE A 1 122 ? 8.780 9.530 -15.801 1.00 84.94 122 ILE A O 1
ATOM 1015 N N . ASN A 1 123 ? 9.588 11.537 -16.324 1.00 76.88 123 ASN A N 1
ATOM 1016 C CA . ASN A 1 123 ? 10.276 11.077 -17.539 1.00 76.88 123 ASN A CA 1
ATOM 1017 C C . ASN A 1 123 ? 11.654 10.477 -17.211 1.00 76.88 123 ASN A C 1
ATOM 1019 O O . ASN A 1 123 ? 12.683 11.100 -17.452 1.00 76.88 123 ASN A O 1
ATOM 1023 N N . SER A 1 124 ? 11.663 9.268 -16.645 1.00 78.88 124 SER A N 1
ATOM 1024 C CA . SER A 1 124 ? 12.879 8.566 -16.216 1.00 78.88 124 SER A CA 1
ATOM 1025 C C . SER A 1 124 ? 12.834 7.092 -16.607 1.00 78.88 124 SER A C 1
ATOM 1027 O O . SER A 1 124 ? 11.878 6.391 -16.260 1.00 78.88 124 SER A O 1
ATOM 1029 N N . GLU A 1 125 ? 13.867 6.605 -17.303 1.00 74.81 125 GLU A N 1
ATOM 1030 C CA . GLU A 1 125 ? 13.960 5.207 -17.763 1.00 74.81 125 GLU A CA 1
ATOM 1031 C C . GLU A 1 125 ? 13.926 4.209 -16.594 1.00 74.81 125 GLU A C 1
ATOM 1033 O O . GLU A 1 125 ? 13.309 3.146 -16.692 1.00 74.81 125 GLU A O 1
ATOM 1038 N N . ASN A 1 126 ? 14.481 4.595 -15.442 1.00 78.31 126 ASN A N 1
ATOM 1039 C CA . ASN A 1 126 ? 14.563 3.748 -14.249 1.00 78.31 126 ASN A CA 1
ATOM 1040 C C . ASN A 1 126 ? 13.191 3.459 -13.616 1.00 78.31 126 ASN A C 1
ATOM 1042 O O . ASN A 1 126 ? 13.011 2.446 -12.944 1.00 78.31 126 ASN A O 1
ATOM 1046 N N . THR A 1 127 ? 12.189 4.307 -13.860 1.00 83.25 127 THR A N 1
ATOM 1047 C CA . THR A 1 127 ? 10.859 4.180 -13.237 1.00 83.25 127 THR A CA 1
ATOM 1048 C C . THR A 1 127 ? 9.897 3.273 -14.009 1.00 83.25 127 THR A C 1
ATOM 1050 O O . THR A 1 127 ? 8.822 2.944 -13.503 1.00 83.25 127 THR A O 1
ATOM 1053 N N . GLY A 1 128 ? 10.263 2.807 -15.210 1.00 87.50 128 GLY A N 1
ATOM 1054 C CA . GLY A 1 128 ? 9.356 2.072 -16.102 1.00 87.50 128 GLY A CA 1
ATOM 1055 C C . GLY A 1 128 ? 8.742 0.812 -15.476 1.00 87.50 128 GLY A C 1
ATOM 1056 O O . GLY A 1 128 ? 7.532 0.594 -15.565 1.00 87.50 128 GLY A O 1
ATOM 1057 N N . MET A 1 129 ? 9.547 0.007 -14.774 1.00 90.12 129 MET A N 1
ATOM 1058 C CA . MET A 1 129 ? 9.061 -1.215 -14.113 1.00 90.12 129 MET A CA 1
ATOM 1059 C C . MET A 1 129 ? 8.092 -0.912 -12.968 1.00 90.12 129 MET A C 1
ATOM 1061 O O . MET A 1 129 ? 7.090 -1.610 -12.801 1.00 90.12 129 MET A O 1
ATOM 1065 N N . VAL A 1 130 ? 8.380 0.131 -12.187 1.00 91.12 130 VAL A N 1
ATOM 1066 C CA . VAL A 1 130 ? 7.522 0.572 -11.084 1.00 91.12 130 VAL A CA 1
ATOM 1067 C C . VAL A 1 130 ? 6.191 1.080 -11.620 1.00 91.12 130 VAL A C 1
ATOM 1069 O O . VAL A 1 130 ? 5.154 0.686 -11.096 1.00 91.12 130 VAL A O 1
ATOM 1072 N N . LYS A 1 131 ? 6.195 1.880 -12.692 1.00 89.38 131 LYS A N 1
ATOM 1073 C CA . LYS A 1 131 ? 4.965 2.344 -13.349 1.00 89.38 131 LYS A CA 1
ATOM 1074 C C . LYS A 1 131 ? 4.110 1.176 -13.828 1.00 89.38 131 LYS A C 1
ATOM 1076 O O . LYS A 1 131 ? 2.918 1.128 -13.542 1.00 89.38 131 LYS A O 1
ATOM 1081 N N . GLY A 1 132 ? 4.722 0.185 -14.480 1.00 89.94 132 GLY A N 1
ATOM 1082 C CA . GLY A 1 132 ? 4.028 -1.041 -14.883 1.00 89.94 132 GLY A CA 1
ATOM 1083 C C . GLY A 1 132 ? 3.429 -1.804 -13.695 1.00 89.94 132 GLY A C 1
ATOM 1084 O O . GLY A 1 132 ? 2.297 -2.284 -13.766 1.00 89.94 132 GLY A O 1
ATOM 1085 N N . ALA A 1 133 ? 4.150 -1.878 -12.573 1.00 90.94 133 ALA A N 1
ATOM 1086 C CA . ALA A 1 133 ? 3.632 -2.474 -11.346 1.00 90.94 133 ALA A CA 1
ATOM 1087 C C . ALA A 1 133 ? 2.481 -1.649 -10.744 1.00 90.94 133 ALA A C 1
ATOM 1089 O O . ALA A 1 133 ? 1.467 -2.225 -10.360 1.00 90.94 133 ALA A O 1
ATOM 1090 N N . ALA A 1 134 ? 2.582 -0.320 -10.716 1.00 89.50 134 ALA A N 1
ATOM 1091 C CA . ALA A 1 134 ? 1.522 0.556 -10.227 1.00 89.50 134 ALA A CA 1
ATOM 1092 C C . ALA A 1 134 ? 0.232 0.380 -11.043 1.00 89.50 134 ALA A C 1
ATOM 1094 O O . ALA A 1 134 ? -0.827 0.159 -10.461 1.00 89.50 134 ALA A O 1
ATOM 1095 N N . LEU A 1 135 ? 0.322 0.345 -12.378 1.00 87.94 135 LEU A N 1
ATOM 1096 C CA . LEU A 1 135 ? -0.821 0.060 -13.259 1.00 87.94 135 LEU A CA 1
ATOM 1097 C C . LEU A 1 135 ? -1.481 -1.295 -12.959 1.00 87.94 135 LEU A C 1
ATOM 1099 O O . LEU A 1 135 ? -2.694 -1.436 -13.091 1.00 87.94 135 LEU A O 1
ATOM 1103 N N . LYS A 1 136 ? -0.693 -2.296 -12.552 1.00 89.50 136 LYS A N 1
ATOM 1104 C CA . LYS A 1 136 ? -1.187 -3.637 -12.224 1.00 89.50 136 LYS A CA 1
ATOM 1105 C C . LYS A 1 136 ? -1.830 -3.718 -10.837 1.00 89.50 136 LYS A C 1
ATOM 1107 O O . LYS A 1 136 ? -2.842 -4.396 -10.688 1.00 89.50 136 LYS A O 1
ATOM 1112 N N . TYR A 1 137 ? -1.227 -3.090 -9.828 1.00 90.69 137 TYR A N 1
ATOM 1113 C CA . TYR A 1 137 ? -1.570 -3.317 -8.420 1.00 90.69 137 TYR A CA 1
ATOM 1114 C C . TYR A 1 137 ? -2.406 -2.196 -7.788 1.00 90.69 137 TYR A C 1
ATOM 1116 O O . TYR A 1 137 ? -3.193 -2.473 -6.892 1.00 90.69 137 TYR A O 1
ATOM 1124 N N . VAL A 1 138 ? -2.320 -0.944 -8.250 1.00 88.62 138 VAL A N 1
ATOM 1125 C CA . VAL A 1 138 ? -3.185 0.142 -7.739 1.00 88.62 138 VAL A CA 1
ATOM 1126 C C . VAL A 1 138 ? -4.683 -0.147 -7.955 1.00 88.62 138 VAL A C 1
ATOM 1128 O O . VAL A 1 138 ? -5.477 0.164 -7.070 1.00 88.62 138 VAL A O 1
ATOM 1131 N N . PRO A 1 139 ? -5.129 -0.794 -9.048 1.00 84.94 139 PRO A N 1
ATOM 1132 C CA . PRO A 1 139 ? -6.539 -1.162 -9.175 1.00 84.94 139 PRO A CA 1
ATOM 1133 C C . PRO A 1 139 ? -7.023 -2.171 -8.122 1.00 84.94 139 PRO A C 1
ATOM 1135 O O . PRO A 1 139 ? -8.205 -2.164 -7.776 1.00 84.94 139 PRO A O 1
ATOM 1138 N N . THR A 1 140 ? -6.145 -3.027 -7.581 1.00 87.56 140 THR A N 1
ATOM 1139 C CA . THR A 1 140 ? -6.565 -4.104 -6.663 1.00 87.56 140 THR A CA 1
ATOM 1140 C C . THR A 1 140 ? -6.980 -3.578 -5.290 1.00 87.56 140 THR A C 1
ATOM 1142 O O . THR A 1 140 ? -7.831 -4.178 -4.639 1.00 87.56 140 THR A O 1
ATOM 1145 N N . ILE A 1 141 ? -6.463 -2.416 -4.881 1.00 88.25 141 ILE A N 1
ATOM 1146 C CA . ILE A 1 141 ? -6.746 -1.805 -3.572 1.00 88.25 141 ILE A CA 1
ATOM 1147 C C . ILE A 1 141 ? -8.046 -0.996 -3.531 1.00 88.25 141 ILE A C 1
ATOM 1149 O O . ILE A 1 141 ? -8.507 -0.622 -2.454 1.00 88.25 141 ILE A O 1
ATOM 1153 N N . VAL A 1 142 ? -8.673 -0.723 -4.681 1.00 80.44 142 VAL A N 1
ATOM 1154 C CA . VAL A 1 142 ? -9.854 0.155 -4.772 1.00 80.44 142 VAL A CA 1
ATOM 1155 C C . VAL A 1 142 ? -11.008 -0.350 -3.901 1.00 80.44 142 VAL A C 1
ATOM 1157 O O . VAL A 1 142 ? -11.708 0.450 -3.280 1.00 80.44 142 VAL A O 1
ATOM 1160 N N . ASN A 1 143 ? -11.215 -1.667 -3.829 1.00 77.31 143 ASN A N 1
ATOM 1161 C CA . ASN A 1 143 ? -12.300 -2.244 -3.033 1.00 77.31 143 ASN A CA 1
ATOM 1162 C C . ASN A 1 143 ? -12.067 -2.099 -1.527 1.00 77.31 143 ASN A C 1
ATOM 1164 O O . ASN A 1 143 ? -13.015 -1.800 -0.806 1.00 77.31 143 ASN A O 1
ATOM 1168 N N . ASP A 1 144 ? -10.826 -2.242 -1.064 1.00 81.62 144 ASP A N 1
ATOM 1169 C CA . ASP A 1 144 ? -10.484 -2.048 0.346 1.00 81.62 144 ASP A CA 1
ATOM 1170 C C . ASP A 1 144 ? -10.582 -0.566 0.736 1.00 81.62 144 ASP A C 1
ATOM 1172 O O . ASP A 1 144 ? -11.133 -0.225 1.780 1.00 81.62 144 ASP A O 1
ATOM 1176 N N . VAL A 1 145 ? -10.127 0.337 -0.137 1.00 79.50 145 VAL A N 1
ATOM 1177 C CA . VAL A 1 145 ? -10.185 1.791 0.087 1.00 79.50 145 VAL A CA 1
ATOM 1178 C C . VAL A 1 145 ? -11.632 2.298 0.157 1.00 79.50 145 VAL A C 1
ATOM 1180 O O . VAL A 1 145 ? -11.943 3.153 0.984 1.00 79.50 145 VAL A O 1
ATOM 1183 N N . LYS A 1 146 ? -12.556 1.723 -0.625 1.00 77.50 146 LYS A N 1
ATOM 1184 C CA . LYS A 1 146 ? -13.998 2.036 -0.549 1.00 77.50 146 LYS A CA 1
ATOM 1185 C C . LYS A 1 146 ? -14.619 1.784 0.826 1.00 77.50 146 LYS A C 1
ATOM 1187 O O . LYS A 1 146 ? -15.645 2.383 1.122 1.00 77.50 146 LYS A O 1
ATOM 1192 N N . LEU A 1 147 ? -14.033 0.921 1.658 1.00 74.94 147 LEU A N 1
ATOM 1193 C CA . LEU A 1 147 ? -14.548 0.651 3.005 1.00 74.94 147 LEU A CA 1
ATOM 1194 C C . LEU A 1 147 ? -14.318 1.813 3.977 1.00 74.94 147 LEU A C 1
ATOM 1196 O O . LEU A 1 147 ? -14.967 1.867 5.018 1.00 74.94 147 LEU A O 1
ATOM 1200 N N . VAL A 1 148 ? -13.380 2.711 3.663 1.00 72.88 148 VAL A N 1
ATOM 1201 C CA . VAL A 1 148 ? -12.967 3.818 4.540 1.00 72.88 148 VAL A CA 1
ATOM 1202 C C . VAL A 1 148 ? -13.147 5.198 3.905 1.00 72.88 148 VAL A C 1
ATOM 1204 O O . VAL A 1 148 ? -12.878 6.192 4.568 1.00 72.88 148 VAL A O 1
ATOM 1207 N N . PHE A 1 149 ? -13.608 5.271 2.654 1.00 68.56 149 PHE A N 1
ATOM 1208 C CA . PHE A 1 149 ? -13.902 6.521 1.951 1.00 68.56 149 PHE A CA 1
ATOM 1209 C C . PHE A 1 149 ? -15.405 6.758 1.813 1.00 68.56 149 PHE A C 1
ATOM 1211 O O . PHE A 1 149 ? -16.157 5.837 1.488 1.00 68.56 149 PHE A O 1
ATOM 1218 N N . ASP A 1 150 ? -15.821 8.025 1.907 1.00 62.84 150 ASP A N 1
ATOM 1219 C CA . ASP A 1 150 ? -17.127 8.440 1.394 1.00 62.84 150 ASP A CA 1
ATOM 1220 C C . ASP A 1 150 ? -17.185 8.167 -0.130 1.00 62.84 150 ASP A C 1
ATOM 1222 O O . ASP A 1 150 ? -16.296 8.604 -0.879 1.00 62.84 150 ASP A O 1
ATOM 1226 N N . PRO A 1 151 ? -18.224 7.468 -0.629 1.00 57.84 151 PRO A N 1
ATOM 1227 C CA . PRO A 1 151 ? -18.410 7.185 -2.050 1.00 57.84 151 PRO A CA 1
ATOM 1228 C C . PRO A 1 151 ? -18.327 8.404 -2.983 1.00 57.84 151 PRO A C 1
ATOM 1230 O O . PRO A 1 151 ? -18.012 8.237 -4.165 1.00 57.84 151 PRO A O 1
ATOM 1233 N N . LYS A 1 152 ? -18.630 9.618 -2.505 1.00 58.81 152 LYS A N 1
ATOM 1234 C CA . LYS A 1 152 ? -18.557 10.864 -3.290 1.00 58.81 152 LYS A CA 1
ATOM 1235 C C . LYS A 1 152 ? -17.122 11.368 -3.437 1.00 58.81 152 LYS A C 1
ATOM 1237 O O . LYS A 1 152 ? -16.707 11.743 -4.532 1.00 58.81 152 LYS A O 1
ATOM 1242 N N . GLU A 1 153 ? -16.353 11.300 -2.360 1.00 59.19 153 GLU A N 1
ATOM 1243 C CA . GLU A 1 153 ? -14.964 11.758 -2.281 1.00 59.19 153 GLU A CA 1
ATOM 1244 C C . GLU A 1 153 ? -14.017 10.851 -3.077 1.00 59.19 153 GLU A C 1
ATOM 1246 O O . GLU A 1 153 ? -13.090 11.331 -3.737 1.00 59.19 153 GLU A O 1
ATOM 1251 N N . LEU A 1 154 ? -14.306 9.546 -3.077 1.00 60.00 154 LEU A N 1
ATOM 1252 C CA . LEU A 1 154 ? -13.570 8.528 -3.824 1.00 60.00 154 LEU A CA 1
ATOM 1253 C C . LEU A 1 154 ? -13.662 8.744 -5.342 1.00 60.00 154 LEU A C 1
ATOM 1255 O O . LEU A 1 154 ? -12.674 8.595 -6.059 1.00 60.00 154 LEU A O 1
ATOM 1259 N N . ARG A 1 155 ? -14.838 9.158 -5.833 1.00 57.03 155 ARG A N 1
ATOM 1260 C CA . ARG A 1 155 ? -15.023 9.525 -7.244 1.00 57.03 155 ARG A CA 1
ATOM 1261 C C . ARG A 1 155 ? -14.141 10.706 -7.616 1.00 57.03 155 ARG A C 1
ATOM 1263 O O . ARG A 1 155 ? -13.535 10.681 -8.674 1.00 57.03 155 ARG A O 1
ATOM 1270 N N . TYR A 1 156 ? -14.026 11.714 -6.755 1.00 59.78 156 TYR A N 1
ATOM 1271 C CA . TYR A 1 156 ? -13.223 12.893 -7.065 1.00 59.78 156 TYR A CA 1
ATOM 1272 C C . TYR A 1 156 ? -11.730 12.562 -7.184 1.00 59.78 156 TYR A C 1
ATOM 1274 O O . TYR A 1 156 ? -11.111 12.959 -8.166 1.00 59.78 156 TYR A O 1
ATOM 1282 N N . VAL A 1 157 ? -11.168 11.784 -6.247 1.00 58.25 157 VAL A N 1
ATOM 1283 C CA . VAL A 1 157 ? -9.752 11.356 -6.295 1.00 58.25 157 VAL A CA 1
ATOM 1284 C C . VAL A 1 157 ? -9.469 10.551 -7.559 1.00 58.25 157 VAL A C 1
ATOM 1286 O O . VAL A 1 157 ? -8.538 10.854 -8.299 1.00 58.25 157 VAL A O 1
ATOM 1289 N N . PHE A 1 158 ? -10.306 9.556 -7.846 1.00 58.72 158 PHE A N 1
ATOM 1290 C CA . PHE A 1 158 ? -10.050 8.633 -8.946 1.00 58.72 158 PHE A CA 1
ATOM 1291 C C . PHE A 1 158 ? -10.375 9.206 -10.334 1.00 58.72 158 PHE A C 1
ATOM 1293 O O . PHE A 1 158 ? -9.732 8.825 -11.311 1.00 58.72 158 PHE A O 1
ATOM 1300 N N . ILE A 1 159 ? -11.317 10.152 -10.438 1.00 54.94 159 ILE A N 1
ATOM 1301 C CA . ILE A 1 159 ? -11.650 10.824 -11.705 1.00 54.94 159 ILE A CA 1
ATOM 1302 C C . ILE A 1 159 ? -10.611 11.897 -12.061 1.00 54.94 159 ILE A C 1
ATOM 1304 O O . ILE A 1 159 ? -10.284 12.039 -13.240 1.00 54.94 159 ILE A O 1
ATOM 1308 N N . ARG A 1 160 ? -10.093 12.652 -11.077 1.00 49.53 160 ARG A N 1
ATOM 1309 C CA . ARG A 1 160 ? -9.145 13.754 -11.327 1.00 49.53 160 ARG A CA 1
ATOM 1310 C C . ARG A 1 160 ? -7.679 13.337 -11.358 1.00 49.53 160 ARG A C 1
ATOM 1312 O O . ARG A 1 160 ? -6.939 13.919 -12.141 1.00 49.53 160 ARG A O 1
ATOM 1319 N N . GLU A 1 161 ? -7.254 12.385 -10.529 1.00 51.94 161 GLU A N 1
ATOM 1320 C CA . GLU A 1 161 ? -5.818 12.175 -10.272 1.00 51.94 161 GLU A CA 1
ATOM 1321 C C . GLU A 1 161 ? -5.270 10.837 -10.752 1.00 51.94 161 GLU A C 1
ATOM 1323 O O . GLU A 1 161 ? -4.093 10.555 -10.593 1.00 51.94 161 GLU A O 1
ATOM 1328 N N . THR A 1 162 ? -6.076 10.003 -11.401 1.00 50.44 162 THR A N 1
ATOM 1329 C CA . THR A 1 162 ? -5.566 8.757 -11.972 1.00 50.44 162 THR A CA 1
ATOM 1330 C C . THR A 1 162 ? -6.076 8.570 -13.388 1.00 50.44 162 THR A C 1
ATOM 1332 O O . THR A 1 162 ? -7.094 7.917 -13.610 1.00 50.44 162 THR A O 1
ATOM 1335 N N . ALA A 1 163 ? -5.308 9.035 -14.379 1.00 47.41 163 ALA A N 1
ATOM 1336 C CA . ALA A 1 163 ? -5.424 8.519 -15.751 1.00 47.41 163 ALA A CA 1
ATOM 1337 C C . ALA A 1 163 ? -5.341 6.970 -15.777 1.00 47.41 163 ALA A C 1
ATOM 1339 O O . ALA A 1 163 ? -5.918 6.314 -16.639 1.00 47.41 163 ALA A O 1
ATOM 1340 N N . VAL A 1 164 ? -4.709 6.383 -14.753 1.00 49.47 164 VAL A N 1
ATOM 1341 C CA . VAL A 1 164 ? -4.601 4.944 -14.476 1.00 49.47 164 VAL A CA 1
ATOM 1342 C C . VAL A 1 164 ? -5.954 4.236 -14.282 1.00 49.47 164 VAL A C 1
ATOM 1344 O O . VAL A 1 164 ? -6.082 3.074 -14.661 1.00 49.47 164 VAL A O 1
ATOM 1347 N N . LEU A 1 165 ? -6.986 4.901 -13.748 1.00 49.09 165 LEU A N 1
ATOM 1348 C CA . LEU A 1 165 ? -8.305 4.279 -13.533 1.00 49.09 165 LEU A CA 1
ATOM 1349 C C . LEU A 1 165 ? -9.321 4.559 -14.637 1.00 49.09 165 LEU A C 1
ATOM 1351 O O . LEU A 1 165 ? -10.347 3.878 -14.703 1.00 49.09 165 LEU A O 1
ATOM 1355 N N . TRP A 1 166 ? -9.030 5.487 -15.549 1.00 53.03 166 TRP A N 1
ATOM 1356 C CA . TRP A 1 166 ? -9.860 5.688 -16.737 1.00 53.03 166 TRP A CA 1
ATOM 1357 C C . TRP A 1 166 ? -9.923 4.426 -17.611 1.00 53.03 166 TRP A C 1
ATOM 1359 O O . TRP A 1 166 ? -10.981 4.125 -18.154 1.00 53.03 166 TRP A O 1
ATOM 1369 N N . LEU A 1 167 ? -8.857 3.616 -17.654 1.00 46.06 167 LEU A N 1
ATOM 1370 C CA . LEU A 1 167 ? -8.877 2.316 -18.339 1.00 46.06 167 LEU A CA 1
ATOM 1371 C C . LEU A 1 167 ? -9.739 1.264 -17.618 1.00 46.06 167 LEU A C 1
ATOM 1373 O O . LEU A 1 167 ? -10.375 0.446 -18.274 1.00 46.06 167 LEU A O 1
ATOM 1377 N N . TYR A 1 168 ? -9.812 1.301 -16.285 1.00 45.69 168 TYR A N 1
ATOM 1378 C CA . TYR A 1 168 ? -10.598 0.336 -15.502 1.00 45.69 168 TYR A CA 1
ATOM 1379 C C . TYR A 1 168 ? -12.092 0.677 -15.453 1.00 45.69 168 TYR A C 1
ATOM 1381 O O . TYR A 1 168 ? -12.925 -0.224 -15.426 1.00 45.69 168 TYR A O 1
ATOM 1389 N N . THR A 1 169 ? -12.443 1.965 -15.490 1.00 44.97 169 THR A N 1
ATOM 1390 C CA . THR A 1 169 ? -13.846 2.420 -15.514 1.00 44.97 169 THR A CA 1
ATOM 1391 C C . THR A 1 169 ? -14.498 2.225 -16.891 1.00 44.97 169 THR A C 1
ATOM 1393 O O . THR A 1 169 ? -15.713 2.267 -16.993 1.00 44.97 169 THR A O 1
ATOM 1396 N N . LEU A 1 170 ? -13.702 1.992 -17.945 1.00 38.91 170 LEU A N 1
ATOM 1397 C CA . LEU A 1 170 ? -14.175 1.624 -19.288 1.00 38.91 170 LEU A CA 1
ATOM 1398 C C . LEU A 1 170 ? -14.280 0.101 -19.512 1.00 38.91 170 LEU A C 1
ATOM 1400 O O . LEU A 1 170 ? -14.801 -0.317 -20.542 1.00 38.91 170 LEU A O 1
ATOM 1404 N N . MET A 1 171 ? -13.776 -0.723 -18.583 1.00 41.50 171 MET A N 1
ATOM 1405 C CA . MET A 1 171 ? -13.831 -2.195 -18.652 1.00 41.50 171 MET A CA 1
ATOM 1406 C C . MET A 1 171 ? -14.878 -2.826 -17.709 1.00 41.50 171 MET A C 1
ATOM 1408 O O . MET A 1 171 ? -14.933 -4.052 -17.601 1.00 41.50 171 MET A O 1
ATOM 1412 N N . LEU A 1 172 ? -15.717 -2.011 -17.061 1.00 40.84 172 LEU A N 1
ATOM 1413 C CA . LEU A 1 172 ? -16.920 -2.405 -16.313 1.00 40.84 172 LEU A CA 1
ATOM 1414 C C . LEU A 1 172 ? -18.112 -1.589 -16.813 1.00 40.84 172 LEU A C 1
ATOM 1416 O O . LEU A 1 172 ? -19.216 -2.170 -16.883 1.00 40.84 172 LEU A O 1
#

Foldseek 3Di:
DDPPVVVLVVLLVVLLVLLVVLLVCPPPVNVVCVVVLVCCLVPPDQQLCNLVSLLVNLLVCLLPCLVNVPVLLSCLVSVQSSLSNNLSSPVNNCVVPVCPCLVVSLVSVLSSLLSNLVSLVDPDPSSVSSNVSCLVRVVNSLVSVVVSDDPVSSCVSCVPRDPSCVVVVVVD